Protein AF-A0A815VF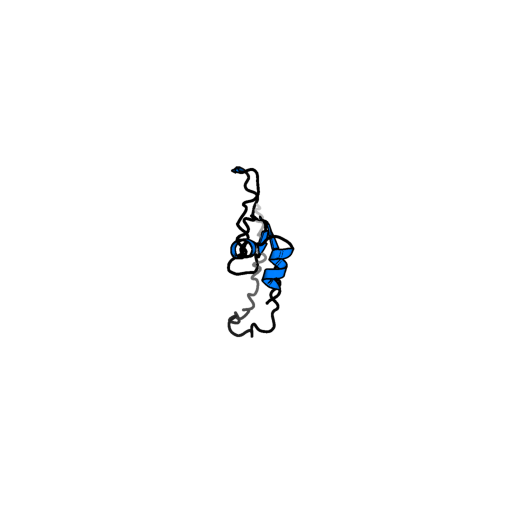U6-F1 (afdb_monomer)

Radius of gyration: 27.12 Å; Cα contacts (8 Å, |Δi|>4): 103; chains: 1; bounding box: 59×75×42 Å

Secondary structure (DSSP, 8-state):
-------------------------GGGS-GGG------EEEPPEETTTTEEPPEE-HHHHHTT---EESEEESSSTT--B--TTHHHHHH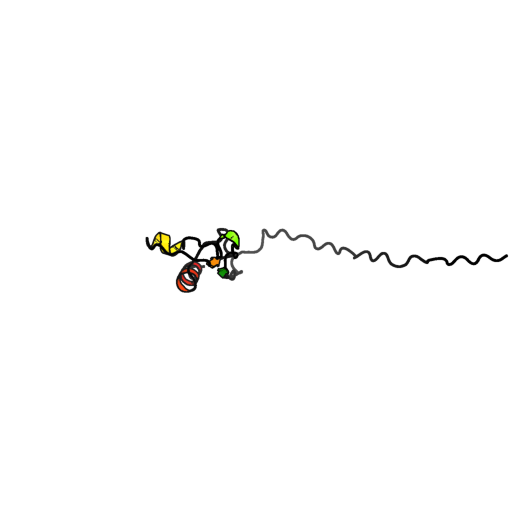HTT-

Sequence (95 aa):
MESTGIARKSLNEFTPSQKRIASVPYSNIPQKLLKVQHFSSKTDYNENRQGHVQKRCVLCRSKQVRKQTIYFCRTCPDTPALCYPDCFDAFHSKI

pLDDT: mean 78.24, std 18.72, range [43.97, 96.5]

Structure (mmCIF, N/CA/C/O backbone):
data_AF-A0A815VFU6-F1
#
_entry.id   AF-A0A815VFU6-F1
#
loop_
_atom_site.group_PDB
_atom_site.id
_atom_site.type_symbol
_atom_site.label_atom_id
_atom_site.label_alt_id
_atom_site.label_comp_id
_atom_site.label_asym_id
_atom_site.label_entity_id
_atom_site.label_seq_id
_atom_site.pdbx_PDB_ins_code
_atom_site.Cartn_x
_atom_site.Cartn_y
_atom_site.Cartn_z
_atom_site.occupancy
_atom_site.B_iso_or_equiv
_atom_site.auth_seq_id
_atom_site.auth_comp_id
_atom_site.auth_asym_id
_atom_site.auth_atom_id
_atom_site.pdbx_PDB_model_num
ATOM 1 N N . MET A 1 1 ? 47.025 -62.839 -21.688 1.00 50.41 1 MET A N 1
ATOM 2 C CA . MET A 1 1 ? 47.225 -62.992 -20.233 1.00 50.41 1 MET A CA 1
ATOM 3 C C . MET A 1 1 ? 47.940 -61.713 -19.830 1.00 50.41 1 MET A C 1
ATOM 5 O O . MET A 1 1 ? 48.994 -61.475 -20.381 1.00 50.41 1 MET A O 1
ATOM 9 N N . GLU A 1 2 ? 47.374 -60.746 -19.123 1.00 44.69 2 GLU A N 1
ATOM 10 C CA . GLU A 1 2 ? 46.422 -60.802 -18.018 1.00 44.69 2 GLU A CA 1
ATOM 11 C C . GLU A 1 2 ? 45.463 -59.603 -18.080 1.00 44.69 2 GLU A C 1
ATOM 13 O O . GLU A 1 2 ? 45.837 -58.488 -18.436 1.00 44.69 2 GLU A O 1
ATOM 18 N N . SER A 1 3 ? 44.204 -59.865 -17.748 1.00 52.53 3 SER A N 1
ATOM 19 C CA . SER A 1 3 ? 43.152 -58.872 -17.574 1.00 52.53 3 SER A CA 1
ATOM 20 C C . SER A 1 3 ? 43.065 -58.544 -16.087 1.00 52.53 3 SER A C 1
ATOM 22 O O . SER A 1 3 ? 42.748 -59.430 -15.298 1.00 52.53 3 SER A O 1
ATOM 24 N N . THR A 1 4 ? 43.301 -57.298 -15.683 1.00 55.25 4 THR A N 1
ATOM 25 C CA . THR A 1 4 ? 43.028 -56.854 -14.308 1.00 55.25 4 THR A CA 1
ATOM 26 C C . THR A 1 4 ? 41.930 -55.797 -14.326 1.00 55.25 4 THR A C 1
ATOM 28 O O . THR A 1 4 ? 42.121 -54.632 -14.665 1.00 55.25 4 THR A O 1
ATOM 31 N N . GLY A 1 5 ? 40.716 -56.264 -14.024 1.00 51.06 5 GLY A N 1
ATOM 32 C CA . GLY A 1 5 ? 39.521 -55.444 -13.897 1.00 51.06 5 GLY A CA 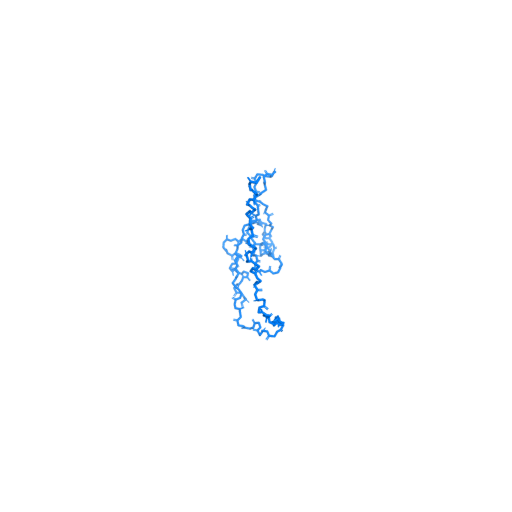1
ATOM 33 C C . GLY A 1 5 ? 39.586 -54.556 -12.658 1.00 51.06 5 GLY A C 1
ATOM 34 O O . GLY A 1 5 ? 39.848 -55.021 -11.550 1.00 51.06 5 GLY A O 1
ATOM 35 N N . ILE A 1 6 ? 39.310 -53.268 -12.841 1.00 56.25 6 ILE A N 1
ATOM 36 C CA . ILE A 1 6 ? 39.172 -52.315 -11.742 1.00 56.25 6 ILE A CA 1
ATOM 37 C C . ILE A 1 6 ? 37.724 -52.379 -11.247 1.00 56.25 6 ILE A C 1
ATOM 39 O O . ILE A 1 6 ? 36.804 -51.854 -11.876 1.00 56.25 6 ILE A O 1
ATOM 43 N N . ALA A 1 7 ? 37.528 -53.038 -10.106 1.00 54.03 7 ALA A N 1
ATOM 44 C CA . ALA A 1 7 ? 36.268 -53.067 -9.378 1.00 54.03 7 ALA A CA 1
ATOM 45 C C . ALA A 1 7 ? 35.965 -51.678 -8.787 1.00 54.03 7 ALA A C 1
ATOM 47 O O . ALA A 1 7 ? 36.623 -51.230 -7.846 1.00 54.03 7 ALA A O 1
ATO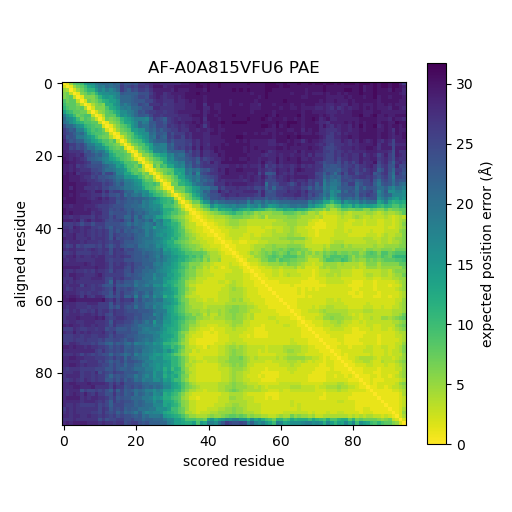M 48 N N . ARG A 1 8 ? 34.948 -50.991 -9.318 1.00 56.50 8 ARG A N 1
ATOM 49 C CA . ARG A 1 8 ? 34.395 -49.777 -8.700 1.00 56.50 8 ARG A CA 1
ATOM 50 C C . ARG A 1 8 ? 33.506 -50.192 -7.530 1.00 56.50 8 ARG A C 1
ATOM 52 O O . ARG A 1 8 ? 32.381 -50.641 -7.728 1.00 56.50 8 ARG A O 1
ATOM 59 N N . LYS A 1 9 ? 34.028 -50.079 -6.309 1.00 56.00 9 LYS A N 1
ATOM 60 C CA . LYS A 1 9 ? 33.244 -50.253 -5.083 1.00 56.00 9 LYS A CA 1
ATOM 61 C C . LYS A 1 9 ? 32.283 -49.071 -4.943 1.00 56.00 9 LYS A C 1
ATOM 63 O O . LYS A 1 9 ? 32.712 -47.927 -4.828 1.00 56.00 9 LYS A O 1
ATOM 68 N N . SER A 1 10 ? 30.995 -49.397 -5.006 1.00 54.31 10 SER A N 1
ATOM 69 C CA . SER A 1 10 ? 29.857 -48.532 -4.706 1.00 54.31 10 SER A CA 1
ATOM 70 C C . SER A 1 10 ? 29.994 -47.976 -3.289 1.00 54.31 10 SER A C 1
ATOM 72 O O . SER A 1 10 ? 30.109 -48.753 -2.340 1.00 54.31 10 SER A O 1
ATOM 74 N N . LEU A 1 11 ? 30.024 -46.652 -3.147 1.00 56.50 11 LEU A N 1
ATOM 75 C CA . LEU A 1 11 ? 30.041 -45.987 -1.851 1.00 56.50 11 LEU A CA 1
ATOM 76 C C . LEU A 1 11 ? 29.085 -44.792 -1.863 1.00 56.50 11 LEU A C 1
ATOM 78 O O . LEU A 1 11 ? 29.287 -43.819 -2.587 1.00 56.50 11 LEU A O 1
ATOM 82 N N . ASN A 1 12 ? 28.111 -44.907 -0.958 1.00 51.84 12 ASN A N 1
ATOM 83 C CA . ASN A 1 12 ? 27.400 -43.847 -0.245 1.00 51.84 12 ASN A CA 1
ATOM 84 C C . ASN A 1 12 ? 26.033 -43.425 -0.798 1.00 51.84 12 ASN A C 1
ATOM 86 O O . ASN A 1 12 ? 25.822 -42.292 -1.228 1.00 51.84 12 ASN A O 1
ATOM 90 N N . GLU A 1 13 ? 25.056 -44.316 -0.619 1.00 45.03 13 GLU A N 1
ATOM 91 C CA . GLU A 1 13 ? 23.661 -43.930 -0.406 1.00 45.03 13 GLU A CA 1
ATOM 92 C C . GLU A 1 13 ? 23.547 -43.179 0.932 1.00 45.03 13 GLU A C 1
ATOM 94 O O . GLU A 1 13 ? 23.353 -43.756 2.001 1.00 45.03 13 GLU A O 1
ATOM 99 N N . PHE A 1 14 ? 23.702 -41.857 0.886 1.00 49.31 14 PHE A N 1
ATOM 100 C CA . PHE A 1 14 ? 23.282 -40.981 1.974 1.00 49.31 14 PHE A CA 1
ATOM 101 C C . PHE A 1 14 ? 21.751 -40.969 2.013 1.00 49.31 14 PHE A C 1
ATOM 103 O O . PHE A 1 14 ? 21.117 -40.148 1.357 1.00 49.31 14 PHE A O 1
ATOM 110 N N . THR A 1 15 ? 21.131 -41.866 2.777 1.00 55.12 15 THR A N 1
ATOM 111 C CA . THR A 1 15 ? 19.722 -41.702 3.147 1.00 55.12 15 THR A CA 1
ATOM 112 C C . THR A 1 15 ? 19.652 -40.637 4.242 1.00 55.12 15 THR A C 1
ATOM 114 O O . THR A 1 15 ? 20.120 -40.901 5.358 1.00 55.12 15 THR A O 1
ATOM 117 N N . PRO A 1 16 ? 19.091 -39.436 4.007 1.00 43.97 16 PRO A N 1
ATOM 118 C CA . PRO A 1 16 ? 18.806 -38.551 5.117 1.00 43.97 16 PRO A CA 1
ATOM 119 C C . PRO A 1 16 ? 17.673 -39.207 5.902 1.00 43.97 16 PRO A C 1
ATOM 121 O O . PRO A 1 16 ? 16.550 -39.330 5.418 1.00 43.97 16 PRO A O 1
ATOM 124 N N . SER A 1 17 ? 18.005 -39.683 7.103 1.00 52.00 17 SER A N 1
ATOM 125 C CA . SER A 1 17 ? 17.061 -40.158 8.109 1.00 52.00 17 SER A CA 1
ATOM 126 C C . SER A 1 17 ? 16.000 -39.076 8.309 1.00 52.00 17 SER A C 1
ATOM 128 O O . SER A 1 17 ? 16.225 -38.077 8.996 1.00 52.00 17 SER A O 1
ATOM 130 N N . GLN A 1 18 ? 14.863 -39.241 7.631 1.00 60.16 18 GLN A N 1
ATOM 131 C CA . GLN A 1 18 ? 13.699 -38.380 7.751 1.00 60.16 18 GLN A CA 1
ATOM 132 C C . GLN A 1 18 ? 13.139 -38.571 9.159 1.00 60.16 18 GLN A C 1
ATOM 134 O O . GLN A 1 18 ? 12.241 -39.378 9.404 1.00 60.16 18 GLN A O 1
ATOM 139 N N . LYS A 1 19 ? 13.697 -37.831 10.120 1.00 59.50 19 LYS A N 1
ATOM 140 C CA . LYS A 1 19 ? 13.057 -37.607 11.410 1.00 59.50 19 LYS A CA 1
ATOM 141 C C . LYS A 1 19 ? 11.714 -36.960 11.092 1.00 59.50 19 LYS A C 1
ATOM 143 O O . LYS A 1 19 ? 11.665 -35.812 10.661 1.00 59.50 19 LYS A O 1
ATOM 148 N N . ARG A 1 20 ? 10.640 -37.741 11.232 1.00 51.41 20 ARG A N 1
ATOM 149 C CA . ARG A 1 20 ? 9.251 -37.296 11.117 1.00 51.41 20 ARG A CA 1
ATOM 150 C C . ARG A 1 20 ? 9.042 -36.133 12.083 1.00 51.41 20 ARG A C 1
ATOM 152 O O . ARG A 1 20 ? 8.784 -36.349 13.263 1.00 51.41 20 ARG A O 1
ATOM 159 N N . ILE A 1 21 ? 9.171 -34.905 11.590 1.00 58.19 21 ILE A N 1
ATOM 160 C CA . ILE A 1 21 ? 8.607 -33.743 12.263 1.00 58.19 21 ILE A CA 1
ATOM 161 C C . ILE A 1 21 ? 7.106 -33.946 12.114 1.00 58.19 21 ILE A C 1
ATOM 163 O O . ILE A 1 21 ? 6.560 -33.777 11.025 1.00 58.19 21 ILE A O 1
ATOM 167 N N . ALA A 1 22 ? 6.464 -34.434 13.177 1.00 56.91 22 ALA A N 1
ATOM 168 C CA . ALA A 1 22 ? 5.017 -34.495 13.240 1.00 56.91 22 ALA A CA 1
ATOM 169 C C . ALA A 1 22 ? 4.500 -33.095 12.891 1.00 56.91 22 ALA A C 1
ATOM 171 O O . ALA A 1 22 ? 4.839 -32.119 13.560 1.00 56.91 22 ALA A O 1
ATOM 172 N N . SER A 1 23 ? 3.764 -32.993 11.786 1.00 58.88 23 SER A N 1
ATOM 173 C CA . SER A 1 23 ? 3.147 -31.758 11.325 1.00 58.88 23 SER A CA 1
ATOM 174 C C . SER A 1 23 ? 2.127 -31.333 12.371 1.00 58.88 23 SER A C 1
ATOM 176 O O . SER A 1 23 ? 0.986 -31.795 12.355 1.00 58.88 23 SER A O 1
ATOM 178 N N . VAL A 1 24 ? 2.554 -30.515 13.330 1.00 56.69 24 VAL A N 1
ATOM 179 C CA . VAL A 1 24 ? 1.644 -29.934 14.311 1.00 56.69 24 VAL A CA 1
ATOM 180 C C . VAL A 1 24 ? 0.643 -29.096 13.510 1.00 56.69 24 VAL A C 1
ATOM 182 O O . VAL A 1 24 ? 1.074 -28.193 12.785 1.00 56.69 24 VAL A O 1
ATOM 185 N N . PRO A 1 25 ? -0.668 -29.393 13.553 1.00 57.47 25 PRO A N 1
ATOM 186 C CA . PRO A 1 25 ? -1.642 -28.584 12.844 1.00 57.47 25 PRO A CA 1
ATOM 187 C C . PRO A 1 25 ? -1.607 -27.180 13.449 1.00 57.47 25 PRO A C 1
ATOM 189 O O . PRO A 1 25 ? -1.817 -26.991 14.646 1.00 57.47 25 PRO A O 1
ATOM 192 N N . TYR A 1 26 ? -1.325 -26.192 12.600 1.00 55.16 26 TYR A N 1
ATOM 193 C CA . TYR A 1 26 ? -1.183 -24.765 12.922 1.00 55.16 26 TYR A CA 1
ATOM 194 C C . TYR A 1 26 ? -2.437 -24.135 13.578 1.00 55.16 26 TYR A C 1
ATOM 196 O O . TYR A 1 26 ? -2.456 -22.958 13.921 1.00 55.16 26 TYR A O 1
ATOM 204 N N . SER A 1 27 ? -3.501 -24.909 13.780 1.00 55.66 27 SER A N 1
ATOM 205 C CA . SER A 1 27 ? -4.831 -24.441 14.158 1.00 55.66 27 SER A CA 1
ATOM 206 C C . SER A 1 27 ? -5.018 -24.084 15.637 1.00 55.66 27 SER A C 1
ATOM 208 O O . SER A 1 27 ? -6.056 -23.521 15.960 1.00 55.66 27 SER A O 1
ATOM 210 N N . ASN A 1 28 ? -4.063 -24.374 16.532 1.00 57.47 28 ASN A N 1
ATOM 211 C CA . ASN A 1 28 ? -4.221 -24.142 17.982 1.00 57.47 28 ASN A CA 1
ATOM 212 C C . ASN A 1 28 ? -3.188 -23.184 18.600 1.00 57.47 28 ASN A C 1
ATOM 214 O O . ASN A 1 28 ? -3.003 -23.178 19.816 1.00 57.47 28 ASN A O 1
ATOM 218 N N . ILE A 1 29 ? -2.522 -22.350 17.796 1.00 57.97 29 ILE A N 1
ATOM 219 C CA . ILE A 1 29 ? -1.721 -21.249 18.346 1.00 57.97 29 ILE A CA 1
ATOM 220 C C . ILE A 1 29 ? -2.677 -20.086 18.652 1.00 57.97 29 ILE A C 1
ATOM 222 O O . ILE A 1 29 ? -3.296 -19.562 17.722 1.00 57.97 29 ILE A O 1
ATOM 226 N N . PRO A 1 30 ? -2.821 -19.647 19.918 1.00 53.75 30 PRO A N 1
ATOM 227 C CA . PRO A 1 30 ? -3.598 -18.458 20.231 1.00 53.75 30 PRO A CA 1
ATOM 228 C C . PRO A 1 30 ? -2.985 -17.259 19.497 1.00 53.75 30 PRO A C 1
ATOM 230 O O . PRO A 1 30 ? -1.891 -16.803 19.821 1.00 53.75 30 PRO A O 1
ATOM 233 N N . GLN A 1 31 ? -3.711 -16.727 18.510 1.00 57.84 31 GLN A N 1
ATOM 234 C CA . GLN A 1 31 ? -3.276 -15.618 17.645 1.00 57.84 31 GLN A CA 1
ATOM 235 C C . GLN A 1 31 ? -2.966 -14.320 18.417 1.00 57.84 31 GLN A C 1
ATOM 237 O O . GLN A 1 31 ? -2.416 -13.371 17.866 1.00 57.84 31 GLN A O 1
ATOM 242 N N . LYS A 1 32 ? -3.298 -14.277 19.713 1.00 55.31 32 LYS A N 1
ATOM 243 C CA . LYS A 1 32 ? -3.280 -13.086 20.567 1.00 55.31 32 LYS A CA 1
ATOM 244 C C . LYS A 1 32 ? -1.880 -12.598 20.975 1.00 55.31 32 LYS A C 1
ATOM 246 O O . LYS A 1 32 ? -1.793 -11.571 21.638 1.00 55.31 32 LYS A O 1
ATOM 251 N N . LEU A 1 33 ? -0.803 -13.300 20.605 1.00 54.53 33 LEU A N 1
ATOM 252 C CA . LEU A 1 33 ? 0.571 -12.945 20.999 1.00 54.53 33 LEU A CA 1
ATOM 253 C C . LEU A 1 33 ? 1.575 -12.874 19.838 1.00 54.53 33 LEU A C 1
ATOM 255 O O . LEU A 1 33 ? 2.781 -12.829 20.063 1.00 54.53 33 LEU A O 1
ATOM 259 N N . LEU A 1 34 ? 1.103 -12.846 18.593 1.00 61.44 34 LEU A N 1
ATOM 260 C CA . LEU A 1 34 ? 1.954 -12.594 17.434 1.00 61.44 34 LEU A CA 1
ATOM 261 C C . LEU A 1 34 ? 1.594 -11.214 16.889 1.00 61.44 34 LEU A C 1
ATOM 263 O O . LEU A 1 34 ? 0.657 -11.075 16.109 1.00 61.44 34 LEU A O 1
ATOM 267 N N . LYS A 1 35 ? 2.332 -10.179 17.313 1.00 68.50 35 LYS A N 1
ATOM 268 C CA . LYS A 1 35 ? 2.326 -8.891 16.607 1.00 68.50 35 LYS A CA 1
ATOM 269 C C . LYS A 1 35 ? 2.915 -9.145 15.225 1.00 68.50 35 LYS A C 1
ATOM 271 O O . LYS A 1 35 ? 4.132 -9.198 15.061 1.00 68.50 35 LYS A O 1
ATOM 276 N N . VAL A 1 36 ? 2.048 -9.396 14.255 1.00 77.19 36 VAL A N 1
ATOM 277 C CA . VAL A 1 36 ? 2.450 -9.623 12.873 1.00 77.19 36 VAL A CA 1
ATOM 278 C C . VAL A 1 36 ? 3.111 -8.340 12.374 1.00 77.19 36 VAL A C 1
ATOM 280 O O . VAL A 1 36 ? 2.487 -7.284 12.325 1.00 77.19 36 VAL A O 1
ATOM 283 N N . GLN A 1 37 ? 4.403 -8.407 12.053 1.00 84.19 37 GLN A N 1
ATOM 284 C CA . GLN A 1 37 ? 5.122 -7.236 11.569 1.00 84.19 37 GLN A CA 1
ATOM 285 C C . GLN A 1 37 ? 4.736 -6.968 10.112 1.00 84.19 37 GLN A C 1
ATOM 287 O O . GLN A 1 37 ? 4.981 -7.774 9.207 1.00 84.19 37 GLN A O 1
ATOM 292 N N . HIS A 1 38 ? 4.106 -5.821 9.884 1.00 89.06 38 HIS A N 1
ATOM 293 C CA . HIS A 1 38 ? 3.707 -5.384 8.557 1.00 89.06 38 HIS A CA 1
ATOM 294 C C . HIS A 1 38 ? 4.872 -4.676 7.867 1.00 89.06 38 HIS A C 1
ATOM 296 O O . HIS A 1 38 ? 5.435 -3.725 8.402 1.00 89.06 38 HIS A O 1
ATOM 302 N N . PHE A 1 39 ? 5.209 -5.115 6.652 1.00 90.06 39 PHE A N 1
ATOM 303 C CA . PHE A 1 39 ? 6.259 -4.496 5.842 1.00 90.06 39 PHE A CA 1
ATOM 304 C C . PHE A 1 39 ? 5.680 -3.937 4.546 1.00 90.06 39 PHE A C 1
ATOM 306 O O . PHE A 1 39 ? 4.924 -4.619 3.845 1.00 90.06 39 PHE A O 1
ATOM 313 N N . SER A 1 40 ? 6.062 -2.704 4.214 1.00 92.75 40 SER A N 1
ATOM 314 C CA . SER A 1 40 ? 5.798 -2.140 2.897 1.00 92.75 40 SER A CA 1
ATOM 315 C C . SER A 1 40 ? 6.730 -2.787 1.870 1.00 92.75 40 SER A C 1
ATOM 317 O O . SER A 1 40 ? 7.884 -3.122 2.139 1.00 92.75 40 SER A O 1
ATOM 319 N N . SER A 1 41 ? 6.219 -3.024 0.672 1.00 94.94 41 SER A N 1
ATOM 320 C CA . SER A 1 41 ? 7.001 -3.474 -0.477 1.00 94.94 41 SER A CA 1
ATOM 321 C C . SER A 1 41 ? 6.555 -2.715 -1.714 1.00 94.94 41 SER A C 1
ATOM 323 O O . SER A 1 41 ? 5.435 -2.204 -1.768 1.00 94.94 41 SER A O 1
ATOM 325 N N . LYS A 1 42 ? 7.464 -2.581 -2.678 1.00 95.31 42 LYS A N 1
ATOM 326 C CA . LYS A 1 42 ? 7.188 -1.929 -3.958 1.00 95.31 42 LYS A CA 1
ATOM 327 C C . LYS A 1 42 ? 6.653 -2.956 -4.944 1.00 95.31 42 LYS A C 1
ATOM 329 O O . LYS A 1 42 ? 7.064 -4.111 -4.906 1.00 95.31 42 LYS A O 1
ATOM 334 N N . THR A 1 43 ? 5.749 -2.527 -5.812 1.00 93.81 43 THR A N 1
ATOM 335 C CA . THR A 1 43 ? 5.331 -3.311 -6.974 1.00 93.81 43 THR A CA 1
ATOM 336 C C . THR A 1 43 ? 6.496 -3.538 -7.927 1.00 93.81 43 THR A C 1
ATOM 338 O O . THR A 1 43 ? 7.441 -2.745 -7.970 1.00 93.81 43 THR A O 1
ATOM 341 N N . ASP A 1 44 ? 6.412 -4.606 -8.715 1.00 91.81 44 ASP A N 1
ATOM 342 C CA . ASP A 1 44 ? 7.430 -4.922 -9.710 1.00 91.81 44 ASP A CA 1
ATOM 343 C C . ASP A 1 44 ? 7.553 -3.811 -10.757 1.00 91.81 44 ASP A C 1
ATOM 345 O O . ASP A 1 44 ? 6.591 -3.095 -11.080 1.00 91.81 44 ASP A O 1
ATOM 349 N N . TYR A 1 45 ? 8.769 -3.657 -11.272 1.00 94.62 45 TYR A N 1
ATOM 350 C CA . TYR A 1 45 ? 9.026 -2.782 -12.401 1.00 94.62 45 TYR A CA 1
ATOM 351 C C . TYR A 1 45 ? 8.480 -3.434 -13.670 1.00 94.62 45 TYR A C 1
ATOM 353 O O . TYR A 1 45 ? 8.752 -4.597 -13.955 1.00 94.62 45 TYR A O 1
ATOM 361 N N . ASN A 1 46 ? 7.693 -2.685 -14.433 1.00 93.44 46 ASN A N 1
ATOM 362 C CA . ASN A 1 46 ? 7.164 -3.126 -15.709 1.00 93.44 46 ASN A CA 1
ATOM 363 C C . ASN A 1 46 ? 7.999 -2.510 -16.834 1.00 93.44 46 ASN A C 1
ATOM 365 O O . ASN A 1 46 ? 7.899 -1.309 -17.090 1.00 93.44 46 ASN A O 1
ATOM 369 N N . GLU A 1 47 ? 8.784 -3.341 -17.518 1.00 93.44 47 GLU A N 1
ATOM 370 C CA . GLU A 1 47 ? 9.654 -2.925 -18.626 1.00 93.44 47 GLU A CA 1
ATOM 371 C C . GLU A 1 47 ? 8.856 -2.328 -19.791 1.00 93.44 47 GLU A C 1
ATOM 373 O O . GLU A 1 47 ? 9.203 -1.263 -20.297 1.00 93.44 47 GLU A O 1
ATOM 378 N N . ASN A 1 48 ? 7.717 -2.935 -20.145 1.00 92.38 48 ASN A N 1
ATOM 379 C CA . ASN A 1 48 ? 6.861 -2.464 -21.242 1.00 92.38 48 ASN A CA 1
ATOM 380 C C . ASN A 1 48 ? 6.301 -1.056 -20.995 1.00 92.38 48 ASN A C 1
ATOM 382 O O . ASN A 1 48 ? 6.054 -0.307 -21.936 1.00 92.38 48 ASN A O 1
ATOM 386 N N . ARG A 1 49 ? 6.060 -0.701 -19.728 1.00 88.06 49 ARG A N 1
ATOM 387 C CA . ARG A 1 49 ? 5.552 0.619 -19.320 1.00 88.06 49 ARG A CA 1
ATOM 388 C C . ARG A 1 49 ? 6.638 1.533 -18.755 1.00 88.06 49 ARG A C 1
ATOM 390 O O . ARG A 1 49 ? 6.303 2.612 -18.274 1.00 88.06 49 ARG A O 1
ATOM 397 N N . GLN A 1 50 ? 7.897 1.093 -18.786 1.00 90.50 50 GLN A N 1
ATOM 398 C CA . GLN A 1 50 ? 9.061 1.787 -18.232 1.00 90.50 50 GLN A CA 1
ATOM 399 C C . GLN A 1 50 ? 8.823 2.341 -16.814 1.00 90.50 50 GLN A C 1
ATOM 401 O O . GLN A 1 50 ? 9.204 3.465 -16.488 1.00 90.50 50 GLN A O 1
ATOM 406 N N . GLY A 1 51 ? 8.166 1.570 -15.942 1.00 92.31 51 GLY A N 1
ATOM 407 C CA . GLY A 1 51 ? 7.806 2.060 -14.613 1.00 92.31 51 GLY A CA 1
ATOM 408 C C . GLY A 1 51 ? 7.145 1.031 -13.709 1.00 92.31 51 GLY A C 1
ATOM 409 O O . GLY A 1 51 ? 6.741 -0.047 -14.133 1.00 92.31 51 GLY A O 1
ATOM 410 N N . HIS A 1 52 ? 7.004 1.382 -12.434 1.00 92.94 52 HIS A N 1
ATOM 411 C CA . HIS A 1 52 ? 6.288 0.557 -11.463 1.00 92.94 52 HIS A CA 1
ATOM 412 C C . HIS A 1 52 ? 4.775 0.638 -11.664 1.00 92.94 52 HIS A C 1
ATOM 414 O O . HIS A 1 52 ? 4.214 1.715 -11.892 1.00 92.94 52 HIS A O 1
ATOM 420 N N . VAL A 1 53 ? 4.089 -0.493 -11.492 1.00 92.19 53 VAL A N 1
ATOM 421 C CA . VAL A 1 53 ? 2.623 -0.520 -11.501 1.00 92.19 53 VAL A CA 1
ATOM 422 C C . VAL A 1 53 ? 2.101 0.227 -10.278 1.00 92.19 53 VAL A C 1
ATOM 424 O O . VAL A 1 53 ? 2.328 -0.187 -9.142 1.00 92.19 53 VAL A O 1
ATOM 427 N N . GLN A 1 54 ? 1.378 1.321 -10.500 1.00 93.06 54 GLN A N 1
ATOM 428 C CA . GLN A 1 54 ? 0.785 2.094 -9.414 1.00 93.06 54 GLN A CA 1
ATOM 429 C C . GLN A 1 54 ? -0.649 1.640 -9.139 1.00 93.06 54 GLN A C 1
ATOM 431 O O . GLN A 1 54 ? -1.448 1.442 -10.055 1.00 93.06 54 GLN A O 1
ATOM 436 N N . LYS A 1 55 ? -0.998 1.513 -7.859 1.00 93.56 55 LYS A N 1
ATOM 437 C CA . LYS A 1 55 ? -2.356 1.211 -7.392 1.00 93.56 55 LYS A CA 1
ATOM 438 C C . LYS A 1 55 ? -2.904 2.388 -6.591 1.00 93.56 55 LYS A C 1
ATOM 440 O O . LYS A 1 55 ? -2.156 3.203 -6.054 1.00 93.56 55 LYS A O 1
ATOM 445 N N . ARG A 1 56 ? -4.229 2.511 -6.509 1.00 95.62 56 ARG A N 1
ATOM 446 C CA . ARG A 1 56 ? -4.863 3.578 -5.721 1.00 95.62 56 ARG A CA 1
ATOM 447 C C . ARG A 1 56 ? -4.727 3.274 -4.231 1.00 95.62 56 ARG A C 1
ATOM 449 O O . ARG A 1 56 ? -5.088 2.183 -3.802 1.00 95.62 56 ARG A O 1
ATOM 456 N N . CYS A 1 57 ? -4.267 4.252 -3.452 1.00 96.50 57 CYS A N 1
ATOM 457 C CA . CYS A 1 57 ? -4.181 4.101 -2.002 1.00 96.50 57 CYS A CA 1
ATOM 458 C C . CYS A 1 57 ? -5.581 3.926 -1.391 1.00 96.50 57 CYS A C 1
ATOM 460 O O . CYS A 1 57 ? -6.475 4.743 -1.644 1.00 96.50 57 CYS A O 1
ATOM 462 N N . VAL A 1 58 ? -5.763 2.885 -0.574 1.00 94.56 58 VAL A N 1
ATOM 463 C CA . VAL A 1 58 ? -7.057 2.544 0.042 1.00 94.56 58 VAL A CA 1
ATOM 464 C C . VAL A 1 58 ? -7.524 3.647 0.998 1.00 94.56 58 VAL A C 1
ATOM 466 O O . VAL A 1 58 ? -8.663 4.103 0.902 1.00 94.56 58 VAL A O 1
ATOM 469 N N . LEU A 1 59 ? -6.628 4.159 1.850 1.00 94.81 59 LEU A N 1
ATOM 470 C CA . LEU A 1 59 ? -6.948 5.250 2.779 1.00 94.81 59 LEU A CA 1
ATOM 471 C C . LEU A 1 59 ? -7.173 6.594 2.079 1.00 94.81 59 LEU A C 1
ATOM 473 O O . LEU A 1 59 ? -8.008 7.388 2.502 1.00 94.81 59 LEU A O 1
ATOM 477 N N . CYS A 1 60 ? -6.454 6.886 0.995 1.00 96.44 60 CYS A N 1
ATOM 478 C CA . CYS A 1 60 ? -6.731 8.106 0.236 1.00 96.44 60 CYS A CA 1
ATOM 479 C C . CYS A 1 60 ? -8.079 8.011 -0.479 1.00 96.44 60 CYS A C 1
ATOM 481 O O . CYS A 1 60 ? -8.813 8.995 -0.520 1.00 96.44 60 CYS A O 1
ATOM 483 N N . ARG A 1 61 ? -8.434 6.824 -0.994 1.00 95.62 61 ARG A N 1
ATOM 484 C CA . ARG A 1 61 ? -9.741 6.578 -1.610 1.00 95.62 61 ARG A CA 1
ATOM 485 C C . ARG A 1 61 ? -10.884 6.833 -0.627 1.00 95.62 61 ARG A C 1
ATOM 487 O O . ARG A 1 61 ? -11.848 7.470 -1.038 1.00 95.62 61 ARG A O 1
ATOM 494 N N . SER A 1 62 ? -10.775 6.389 0.629 1.00 92.69 62 SER A N 1
ATOM 495 C CA . SER A 1 62 ? -11.809 6.652 1.644 1.00 92.69 62 SER A CA 1
ATOM 496 C C . SER A 1 62 ? -11.927 8.139 1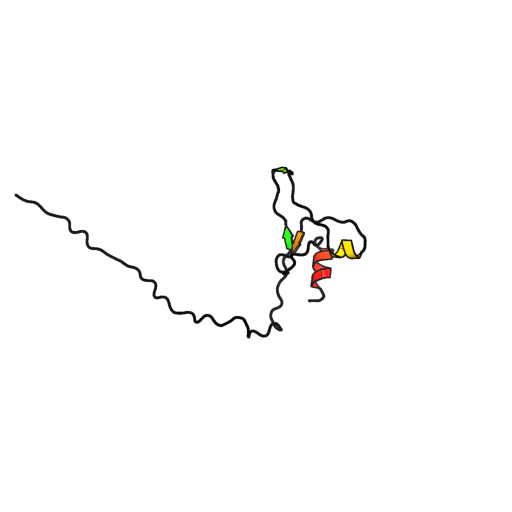.991 1.00 92.69 62 SER A C 1
ATOM 498 O O . SER A 1 62 ? -13.030 8.628 2.200 1.00 92.69 62 SER A O 1
ATOM 500 N N . LYS A 1 63 ? -10.819 8.887 1.937 1.00 94.31 63 LYS A N 1
ATOM 501 C CA . LYS A 1 63 ? -10.785 10.355 2.082 1.00 94.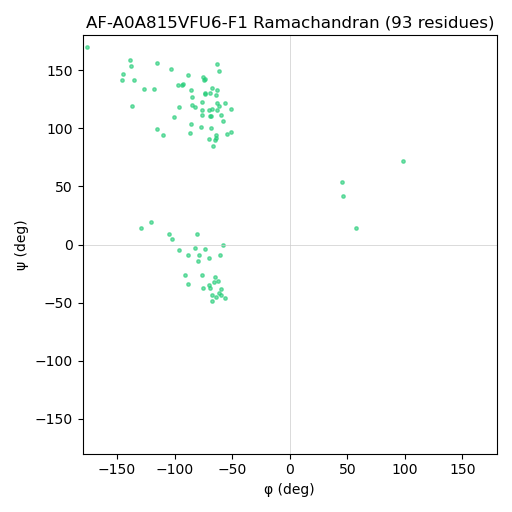31 63 LYS A CA 1
ATOM 502 C C . LYS A 1 63 ? -11.167 11.122 0.805 1.00 94.31 63 LYS A C 1
ATOM 504 O O . LYS A 1 63 ? -10.945 12.323 0.737 1.00 94.31 63 LYS A O 1
ATOM 509 N N . GLN A 1 64 ? -11.659 10.439 -0.234 1.00 94.56 64 GLN A N 1
ATOM 510 C CA . GLN A 1 64 ? -11.954 11.002 -1.563 1.00 94.56 64 GLN A CA 1
ATOM 511 C C . GLN A 1 64 ? -10.760 11.673 -2.273 1.00 94.56 64 GLN A C 1
ATOM 513 O O . GLN A 1 64 ? -10.915 12.299 -3.320 1.00 94.56 64 GLN A O 1
ATOM 518 N N . VAL A 1 65 ? -9.537 11.452 -1.792 1.00 95.62 65 VAL A N 1
ATOM 519 C CA . VAL A 1 65 ? -8.312 11.954 -2.414 1.00 95.62 65 VAL A CA 1
ATOM 520 C C . VAL A 1 65 ? -7.845 10.970 -3.489 1.00 95.62 65 VAL A C 1
ATOM 522 O O . VAL A 1 65 ? -7.766 9.750 -3.286 1.00 95.62 65 VAL A O 1
ATOM 525 N N . ARG A 1 66 ? -7.510 11.483 -4.675 1.00 92.81 66 ARG A N 1
ATOM 526 C CA . ARG A 1 66 ? -6.890 10.689 -5.744 1.00 92.81 66 ARG A CA 1
ATOM 527 C C . ARG A 1 66 ? -5.373 10.671 -5.552 1.00 92.81 66 ARG A C 1
ATOM 529 O O . ARG A 1 66 ? -4.683 11.581 -5.986 1.00 92.81 66 ARG A O 1
ATOM 536 N N . LYS A 1 67 ? -4.864 9.621 -4.904 1.00 94.81 67 LYS A N 1
ATOM 537 C CA . LYS A 1 67 ? -3.427 9.316 -4.831 1.00 94.81 67 LYS A CA 1
ATOM 538 C C . LYS A 1 67 ? -3.162 7.885 -5.278 1.00 94.81 67 LYS A C 1
ATOM 540 O O . LYS A 1 67 ? -3.864 6.954 -4.867 1.00 94.81 67 LYS A O 1
ATOM 545 N N . GLN A 1 68 ? -2.148 7.736 -6.119 1.00 94.31 68 GLN A N 1
ATOM 546 C CA . GLN A 1 68 ? -1.597 6.453 -6.528 1.00 94.31 68 GLN A CA 1
ATOM 547 C C . GLN A 1 68 ? -0.282 6.199 -5.782 1.00 94.31 68 GLN A C 1
ATOM 549 O O . GLN A 1 68 ? 0.388 7.130 -5.342 1.00 94.31 68 GLN A O 1
ATOM 554 N N . THR A 1 69 ? 0.041 4.930 -5.566 1.00 95.81 69 THR A N 1
ATOM 555 C CA . THR A 1 69 ? 1.227 4.477 -4.836 1.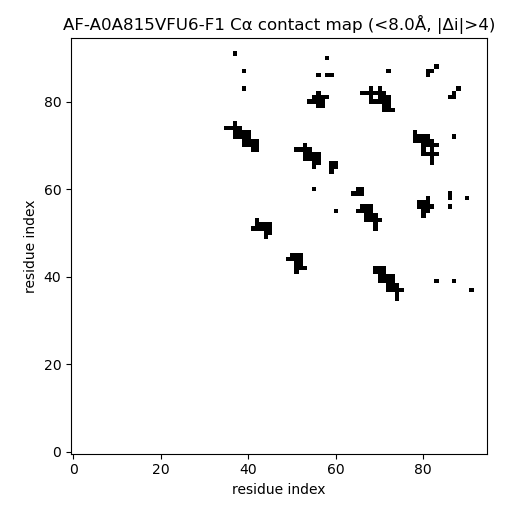00 95.81 69 THR A CA 1
ATOM 556 C C . THR A 1 69 ? 1.751 3.198 -5.473 1.00 95.81 69 THR A C 1
ATOM 558 O O . THR A 1 69 ? 0.980 2.377 -5.972 1.00 95.81 69 THR A O 1
ATOM 561 N N . ILE A 1 70 ? 3.069 3.035 -5.445 1.00 96.25 70 ILE A N 1
ATOM 562 C CA . ILE A 1 70 ? 3.750 1.783 -5.802 1.00 96.25 70 ILE A CA 1
ATOM 563 C C . ILE A 1 70 ? 3.890 0.853 -4.595 1.00 96.25 70 ILE A C 1
ATOM 565 O O . ILE A 1 70 ? 4.324 -0.282 -4.738 1.00 96.25 70 ILE A O 1
ATOM 569 N N . TYR A 1 71 ? 3.567 1.343 -3.397 1.00 96.50 71 TYR A N 1
ATOM 570 C CA . TYR A 1 71 ? 3.747 0.610 -2.154 1.00 96.50 71 TYR A CA 1
ATOM 571 C C . TYR A 1 71 ? 2.484 -0.157 -1.765 1.00 96.50 71 TYR A C 1
ATOM 573 O O . TYR A 1 71 ? 1.365 0.362 -1.842 1.00 96.50 71 TYR A O 1
ATOM 581 N N . PHE A 1 72 ? 2.674 -1.384 -1.294 1.00 95.75 72 PHE A N 1
ATOM 582 C CA . PHE A 1 72 ? 1.630 -2.231 -0.727 1.00 95.75 72 PHE A CA 1
ATOM 583 C C . PHE A 1 72 ? 2.144 -2.965 0.515 1.00 95.75 72 PHE A C 1
ATOM 585 O O . PHE A 1 72 ? 3.353 -3.114 0.699 1.00 95.75 72 PHE A O 1
ATOM 592 N N . CYS A 1 73 ? 1.239 -3.414 1.386 1.00 94.44 73 CYS A N 1
ATOM 593 C CA . CYS A 1 73 ? 1.614 -4.298 2.489 1.00 94.44 73 CYS A CA 1
ATOM 594 C C . CYS A 1 73 ? 1.638 -5.748 2.000 1.00 94.44 73 CYS A C 1
ATOM 596 O O . CYS A 1 73 ? 0.606 -6.259 1.578 1.00 94.44 73 CYS A O 1
ATOM 598 N N . ARG A 1 74 ? 2.786 -6.426 2.082 1.00 92.31 74 ARG A N 1
ATOM 599 C CA . ARG A 1 74 ? 2.894 -7.852 1.707 1.00 92.31 74 ARG A CA 1
ATOM 600 C C . ARG A 1 74 ? 2.387 -8.814 2.785 1.00 92.31 74 ARG A C 1
ATOM 602 O O . ARG A 1 74 ? 2.224 -9.995 2.518 1.00 92.31 74 ARG A O 1
ATOM 609 N N . THR A 1 75 ? 2.197 -8.312 4.003 1.00 90.94 75 THR A N 1
ATOM 610 C CA . THR A 1 75 ? 1.825 -9.128 5.164 1.00 90.94 75 THR A CA 1
ATOM 61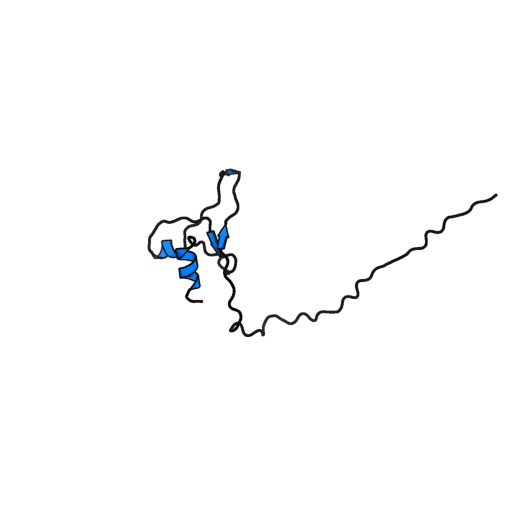1 C C . THR A 1 75 ? 0.307 -9.237 5.342 1.00 90.94 75 THR A C 1
ATOM 613 O O . THR A 1 75 ? -0.182 -10.211 5.903 1.00 90.94 75 THR A O 1
ATOM 616 N N . CYS A 1 76 ? -0.459 -8.251 4.868 1.00 90.19 76 CYS A N 1
ATOM 617 C CA . CYS A 1 76 ? -1.921 -8.304 4.903 1.00 90.19 76 CYS A CA 1
ATOM 618 C C . CYS A 1 76 ? -2.469 -9.254 3.824 1.00 90.19 76 CYS A C 1
ATOM 620 O O . CYS A 1 76 ? -1.962 -9.223 2.700 1.00 90.19 76 CYS A O 1
ATOM 622 N N . PRO A 1 77 ? -3.560 -9.992 4.103 1.00 88.50 77 PRO A N 1
ATOM 623 C CA . PRO A 1 77 ? -4.169 -10.915 3.140 1.00 88.50 77 PRO A CA 1
ATOM 624 C C . PRO A 1 77 ? -4.629 -10.209 1.856 1.00 88.50 77 PRO A C 1
ATOM 626 O O . PRO A 1 77 ? -4.423 -10.721 0.762 1.00 88.50 77 PRO A O 1
ATOM 629 N N . ASP A 1 78 ? -5.167 -8.993 1.976 1.00 89.44 78 ASP A N 1
ATOM 630 C CA . ASP A 1 78 ? -5.680 -8.228 0.831 1.00 89.44 78 ASP A CA 1
ATOM 631 C C . ASP A 1 78 ? -4.595 -7.465 0.060 1.00 89.44 78 ASP A C 1
ATOM 633 O O . ASP A 1 78 ? -4.877 -6.802 -0.939 1.00 89.44 78 ASP A O 1
ATOM 637 N N . THR A 1 79 ? -3.342 -7.511 0.518 1.00 92.62 79 THR A N 1
ATOM 638 C CA . THR A 1 79 ? -2.218 -6.748 -0.049 1.00 92.62 79 THR A CA 1
ATOM 639 C C . THR A 1 79 ? -2.554 -5.271 -0.348 1.00 92.62 79 THR A C 1
ATOM 641 O O . THR A 1 79 ? -2.400 -4.793 -1.480 1.00 92.62 79 THR A O 1
ATOM 644 N N . PRO A 1 80 ? -3.061 -4.510 0.643 1.00 94.44 80 PRO A N 1
ATOM 645 C CA . PRO A 1 80 ? -3.589 -3.175 0.424 1.00 94.44 80 PRO A CA 1
ATOM 646 C C . PRO A 1 80 ? -2.492 -2.232 -0.074 1.00 94.44 80 PRO A C 1
ATOM 648 O O . PRO A 1 80 ? -1.398 -2.155 0.493 1.00 94.44 80 PRO A O 1
ATOM 651 N N . ALA A 1 81 ? -2.811 -1.476 -1.125 1.00 96.06 81 ALA A N 1
ATOM 652 C CA . ALA A 1 81 ? -1.966 -0.395 -1.612 1.00 96.06 81 ALA A CA 1
ATOM 653 C C . ALA A 1 81 ? -2.104 0.820 -0.686 1.00 96.06 81 ALA A C 1
ATOM 655 O O . ALA A 1 81 ? -3.207 1.337 -0.478 1.00 96.06 81 ALA A O 1
ATOM 656 N N . LEU A 1 82 ? -0.984 1.282 -0.133 1.00 96.44 82 LEU A N 1
ATOM 657 C CA . LEU A 1 82 ? -0.931 2.359 0.856 1.00 96.44 82 LEU A CA 1
ATOM 658 C C . LEU A 1 82 ? 0.201 3.323 0.502 1.00 96.44 82 LEU A C 1
ATOM 660 O O . LEU A 1 82 ? 1.253 2.918 0.013 1.00 96.44 82 LEU A O 1
ATOM 664 N N . CYS A 1 83 ? -0.020 4.621 0.695 1.00 96.00 83 CYS A N 1
ATOM 665 C CA . CYS A 1 83 ? 1.061 5.598 0.576 1.00 96.00 83 CYS A CA 1
ATOM 666 C C . CYS A 1 83 ? 2.060 5.389 1.719 1.00 96.00 83 CYS A C 1
ATOM 668 O O . CYS A 1 83 ? 1.649 5.256 2.870 1.00 96.00 83 CYS A O 1
ATOM 670 N N . TYR A 1 84 ? 3.351 5.402 1.403 1.00 92.94 84 TYR A N 1
ATOM 671 C CA . TYR A 1 84 ?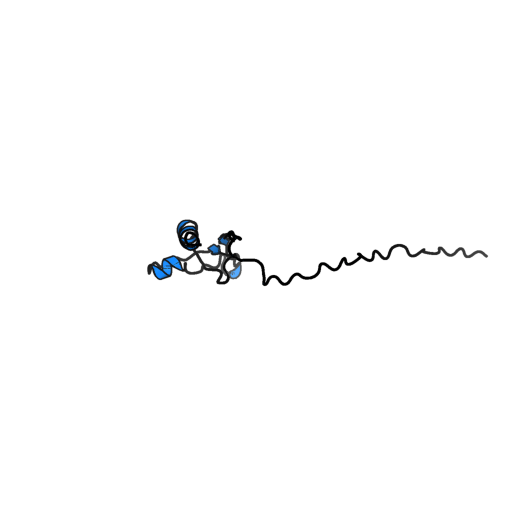 4.418 5.378 2.398 1.00 92.94 84 TYR A CA 1
ATOM 672 C C . TYR A 1 84 ? 4.920 6.810 2.664 1.00 92.94 84 TYR A C 1
ATOM 674 O O . TYR A 1 84 ? 5.106 7.538 1.683 1.00 92.94 84 TYR A O 1
ATOM 682 N N . PRO A 1 85 ? 5.166 7.219 3.924 1.00 91.88 85 PRO A N 1
ATOM 683 C CA . PRO A 1 85 ? 4.946 6.461 5.166 1.00 91.88 85 PRO A CA 1
ATOM 684 C C . PRO A 1 85 ? 3.529 6.622 5.758 1.00 91.88 85 PRO A C 1
ATOM 686 O O . PRO A 1 85 ? 2.953 5.653 6.243 1.00 91.88 85 PRO A O 1
ATOM 689 N N . ASP A 1 86 ? 2.905 7.798 5.629 1.00 93.25 86 ASP A N 1
ATOM 690 C CA . ASP A 1 86 ? 1.750 8.201 6.452 1.00 93.25 86 ASP A CA 1
ATOM 691 C C . ASP A 1 86 ? 0.548 7.245 6.423 1.00 93.25 86 ASP A C 1
ATOM 693 O O . ASP A 1 86 ? -0.060 6.941 7.449 1.00 93.25 86 ASP A O 1
ATOM 697 N N . CYS A 1 87 ? 0.145 6.791 5.230 1.00 94.75 87 CYS A N 1
ATOM 698 C CA . CYS A 1 87 ? -1.020 5.912 5.105 1.00 94.75 87 CYS A CA 1
ATOM 699 C C . CYS A 1 87 ? -0.691 4.481 5.527 1.00 94.75 87 CYS A C 1
ATOM 701 O O . CYS A 1 87 ? -1.596 3.753 5.921 1.00 94.75 87 CYS A O 1
ATOM 703 N N . PHE A 1 88 ? 0.570 4.069 5.425 1.00 94.31 88 PHE A N 1
ATOM 704 C CA . PHE A 1 88 ? 1.007 2.765 5.894 1.00 94.31 88 PHE A CA 1
ATOM 705 C C . PHE A 1 88 ? 0.916 2.696 7.420 1.00 94.31 88 PHE A C 1
ATOM 707 O O . PHE A 1 88 ? 0.283 1.784 7.947 1.00 94.31 88 PHE A O 1
ATOM 714 N N . ASP A 1 89 ? 1.447 3.699 8.114 1.00 92.75 89 ASP A N 1
ATOM 715 C CA . ASP A 1 89 ? 1.436 3.742 9.577 1.00 92.75 89 ASP A CA 1
ATOM 716 C C . ASP A 1 89 ? 0.013 3.907 10.117 1.00 92.75 89 ASP A C 1
ATOM 718 O O . ASP A 1 89 ? -0.408 3.178 11.011 1.00 92.75 89 ASP A O 1
ATOM 722 N N . ALA A 1 90 ? -0.787 4.793 9.514 1.00 92.44 90 ALA A N 1
ATOM 723 C CA . ALA A 1 90 ? -2.177 4.999 9.918 1.00 92.44 90 ALA A CA 1
ATOM 724 C C . ALA A 1 90 ? -3.077 3.769 9.698 1.00 92.44 90 ALA A C 1
ATOM 726 O O . ALA A 1 90 ? -4.084 3.622 10.390 1.00 92.44 90 ALA A O 1
ATOM 727 N N . PHE A 1 91 ? -2.760 2.911 8.723 1.00 91.69 91 PHE A N 1
ATOM 728 C CA . PHE A 1 91 ? -3.515 1.682 8.471 1.00 91.69 91 PHE A CA 1
ATOM 729 C C . PHE A 1 91 ? -3.199 0.599 9.510 1.00 91.69 91 PHE A C 1
ATOM 731 O O . PHE A 1 91 ? -4.104 -0.119 9.928 1.00 91.69 91 PHE A O 1
ATOM 738 N N . HIS A 1 92 ? -1.941 0.507 9.950 1.00 89.62 92 HIS A N 1
ATOM 739 C CA . HIS A 1 92 ? -1.489 -0.516 10.900 1.00 89.62 92 HIS A CA 1
ATOM 740 C C . HIS A 1 92 ? -1.467 -0.045 12.364 1.00 89.62 92 HIS A C 1
ATOM 742 O O . HIS A 1 92 ? -1.230 -0.856 13.247 1.00 89.62 92 HIS A O 1
ATOM 748 N N . SER A 1 93 ? -1.746 1.229 12.660 1.00 86.44 93 SER A N 1
ATOM 749 C CA . SER A 1 93 ? -1.746 1.764 14.034 1.00 86.44 93 SER A CA 1
ATOM 750 C C . SER A 1 93 ? -2.890 1.262 14.923 1.00 86.44 93 SER A C 1
ATOM 752 O O . SER A 1 93 ? -2.876 1.501 16.128 1.00 86.44 93 SER A O 1
ATOM 754 N N . LYS A 1 94 ? -3.894 0.597 14.340 1.00 67.12 94 LYS A N 1
ATOM 755 C CA . LYS A 1 94 ? -5.062 0.041 15.045 1.00 67.12 94 LYS A CA 1
ATOM 756 C C . LYS A 1 94 ? -5.014 -1.486 15.212 1.00 67.12 94 LYS A C 1
ATOM 758 O O . LYS A 1 94 ? -6.029 -2.065 15.593 1.00 67.12 94 LYS A O 1
ATOM 763 N N . ILE A 1 95 ? -3.882 -2.112 14.881 1.00 59.78 95 ILE A N 1
ATOM 764 C CA . ILE A 1 95 ? -3.618 -3.557 15.012 1.00 59.78 95 ILE A CA 1
ATOM 765 C C . ILE A 1 95 ? -2.755 -3.786 16.252 1.00 59.78 95 ILE A C 1
ATOM 767 O O . ILE A 1 95 ? -3.085 -4.711 17.025 1.00 59.78 95 ILE A O 1
#

Solvent-accessible surface area (backbone atoms only — not comparable to full-atom values): 6361 Å² total; per-residue (Å²): 139,84,88,84,83,83,83,81,79,88,80,78,87,80,73,78,79,77,75,77,72,75,82,72,73,82,85,78,65,75,73,88,77,61,84,76,78,75,45,79,42,72,49,65,76,33,76,95,74,74,40,58,58,65,39,64,14,55,68,36,50,77,70,73,42,93,45,72,22,42,29,24,30,76,63,49,94,82,43,54,28,25,40,82,64,68,47,44,51,67,66,56,72,84,115

Foldseek 3Di:
DDDDDDDDDDDDPPDPPPPPPPPDPPPPDPPVPDPQDWDKDFADADPVVRGADWDFAPVCVVVVHGDTARIFTPRDPVRGGHDPPVRVCVVSVVD

Mean predicted aligned error: 15.03 Å